Protein AF-X0XDV9-F1 (afdb_monomer_lite)

Secondary structure (DSSP, 8-state):
-TTTEEEEE-TTS-EEEEEEEE--GGGHHHHHHHHHHHHHHHHHTT--B---EEEEEE-TTS-EEEEEEEEBPGGGHHHHHHH----SHHHHHHHHHHH-HHHHSSTTSGGGS----

Sequence (117 aa):
FDCEGSVWKDRNGYPRIRIKIHKAECILGNGKNFLLSLKCMLNLFGIETTEIWTITGYEKNGTKTKGLCLGVKTKSFNNFLKHINFRIKEKRKRMKDIMGSTMWDKPGFEGLHKVVR

Organism: NCBI:txid412755

Radius of gyration: 15.77 Å; chains: 1; bounding box: 47×33×39 Å

Foldseek 3Di:
DQPQWDWDQPPVLAIWIKGKDWDDPVCVVVVQVVVVVVQVVCVVLVWHKDDKDKDWDADPVRDITIMIMIITDPVRVLSCLLPDDDPDVVRVVSVCVSVDPVSCPPPRNPPPPPDDD

pLDDT: mean 81.11, std 16.23, range [35.84, 97.31]

InterPro domains:
  IPR027434 Homing endonuclease [G3DSA:3.10.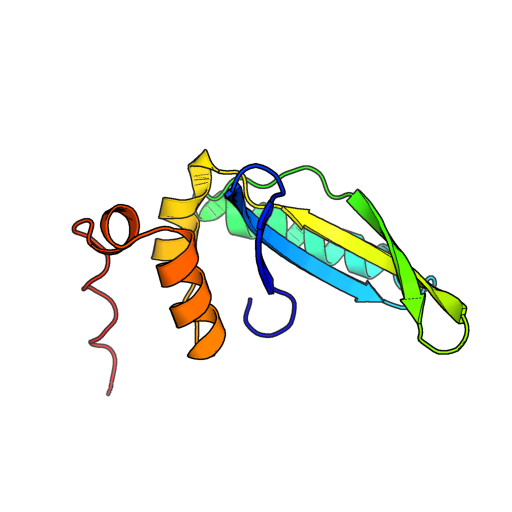28.10] (1-103)

Structure (mmCIF, N/CA/C/O backbone):
data_AF-X0XDV9-F1
#
_entry.id   AF-X0XDV9-F1
#
loop_
_atom_site.group_PDB
_atom_site.id
_atom_site.type_symbol
_atom_site.label_atom_id
_atom_site.label_alt_id
_atom_site.label_comp_id
_atom_site.label_asym_id
_atom_site.label_entity_id
_atom_site.label_seq_id
_atom_site.pdbx_PDB_ins_code
_atom_site.Cartn_x
_atom_site.Cartn_y
_atom_site.Cartn_z
_atom_site.occupancy
_atom_site.B_iso_or_equiv
_atom_site.auth_seq_id
_atom_site.auth_comp_id
_atom_site.auth_asym_id
_atom_site.auth_atom_id
_atom_site.pdbx_PDB_model_num
ATOM 1 N N . PHE A 1 1 ? -3.801 -7.307 -2.725 1.00 81.12 1 PHE A N 1
ATOM 2 C CA . PHE A 1 1 ? -2.889 -6.965 -1.607 1.00 81.12 1 PHE A CA 1
ATOM 3 C C . PHE A 1 1 ? -1.904 -8.093 -1.284 1.00 81.12 1 PHE A C 1
ATOM 5 O O . PHE A 1 1 ? -0.767 -7.830 -0.902 1.00 81.12 1 PHE A O 1
ATOM 12 N N . ASP A 1 2 ? -2.300 -9.353 -1.449 1.00 84.06 2 ASP A N 1
ATOM 13 C CA . ASP A 1 2 ? -1.479 -10.510 -1.078 1.00 84.06 2 ASP A CA 1
ATOM 14 C C . ASP A 1 2 ? -0.115 -10.607 -1.781 1.00 84.06 2 ASP A C 1
ATOM 16 O O . ASP A 1 2 ? 0.846 -11.017 -1.140 1.00 84.06 2 ASP A O 1
ATOM 20 N N . CYS A 1 3 ? 0.036 -10.120 -3.014 1.00 83.94 3 CYS A N 1
ATOM 21 C CA . CYS A 1 3 ? 1.340 -10.112 -3.689 1.00 83.94 3 CYS A CA 1
ATOM 22 C C . CYS A 1 3 ? 2.185 -8.886 -3.292 1.00 83.94 3 CYS A C 1
ATOM 24 O O . CYS A 1 3 ? 3.217 -9.011 -2.647 1.00 83.94 3 CYS A O 1
ATOM 26 N N . GLU A 1 4 ? 1.682 -7.683 -3.580 1.00 88.31 4 GLU A N 1
ATOM 27 C CA . GLU A 1 4 ? 2.469 -6.432 -3.546 1.00 88.31 4 GLU A CA 1
ATOM 28 C C . GLU A 1 4 ? 2.278 -5.590 -2.268 1.00 88.31 4 GLU A C 1
ATOM 30 O O . GLU A 1 4 ? 2.868 -4.523 -2.083 1.00 88.31 4 GLU A O 1
ATOM 35 N N . GLY A 1 5 ? 1.385 -6.031 -1.382 1.00 90.06 5 GLY A N 1
ATOM 36 C CA . GLY A 1 5 ? 1.041 -5.333 -0.150 1.00 90.06 5 GLY A CA 1
ATOM 37 C C . GLY A 1 5 ? 2.037 -5.589 0.974 1.00 90.06 5 GLY A C 1
ATOM 38 O O . GLY A 1 5 ? 2.534 -6.703 1.147 1.00 90.06 5 GLY A O 1
ATOM 39 N N . SER A 1 6 ? 2.287 -4.574 1.790 1.00 89.88 6 SER A N 1
ATOM 40 C CA . SER A 1 6 ? 3.140 -4.669 2.969 1.00 89.88 6 SER A CA 1
ATOM 41 C C . SER A 1 6 ? 2.508 -3.939 4.148 1.00 89.88 6 SER A C 1
ATOM 43 O O . SER A 1 6 ? 1.896 -2.883 3.978 1.00 89.88 6 SER A O 1
ATOM 45 N N . VAL A 1 7 ? 2.678 -4.524 5.333 1.00 89.88 7 VAL A N 1
ATOM 46 C CA . VAL A 1 7 ? 2.247 -3.981 6.623 1.00 89.88 7 VAL A CA 1
ATOM 47 C C . VAL A 1 7 ? 3.424 -4.082 7.586 1.00 89.88 7 VAL A C 1
ATOM 49 O O . VAL A 1 7 ? 4.029 -5.153 7.692 1.00 89.88 7 VAL A O 1
ATOM 52 N N . TRP A 1 8 ? 3.767 -2.982 8.249 1.00 89.81 8 TRP A N 1
ATOM 53 C CA . TRP A 1 8 ? 4.859 -2.915 9.227 1.00 89.81 8 TRP A CA 1
ATOM 54 C C . TRP A 1 8 ? 4.599 -1.795 10.245 1.00 89.81 8 TRP A C 1
ATOM 56 O O . TRP A 1 8 ? 3.718 -0.963 10.032 1.00 89.81 8 TRP A O 1
ATOM 66 N N . LYS A 1 9 ? 5.356 -1.770 11.347 1.00 89.75 9 LYS A N 1
ATOM 67 C CA . LYS A 1 9 ? 5.469 -0.592 12.219 1.00 89.75 9 LYS A CA 1
ATOM 68 C C . LYS A 1 9 ? 6.676 0.225 11.779 1.00 89.75 9 LYS A C 1
ATOM 70 O O . LYS A 1 9 ? 7.720 -0.352 11.476 1.00 89.75 9 LYS A O 1
ATOM 75 N N . ASP A 1 10 ? 6.541 1.542 11.701 1.00 89.44 10 ASP A N 1
ATOM 76 C CA . ASP A 1 10 ? 7.701 2.406 11.488 1.00 89.44 10 ASP A CA 1
ATOM 77 C C . ASP A 1 10 ? 8.601 2.474 12.736 1.00 89.44 10 ASP A C 1
ATOM 79 O O . ASP A 1 10 ? 8.346 1.816 13.745 1.00 89.44 10 ASP A O 1
ATOM 83 N N . ARG A 1 11 ? 9.681 3.262 12.660 1.00 89.69 11 ARG A N 1
ATOM 84 C CA . ARG A 1 11 ? 10.655 3.414 13.756 1.00 89.69 11 ARG A CA 1
ATOM 85 C C . ARG A 1 11 ? 10.035 3.947 15.051 1.00 89.69 11 ARG A C 1
ATOM 87 O O . ARG A 1 11 ? 10.587 3.706 16.114 1.00 89.69 11 ARG A O 1
ATOM 94 N N . ASN A 1 12 ? 8.892 4.622 14.957 1.00 88.75 12 ASN A N 1
ATOM 95 C CA . ASN A 1 12 ? 8.168 5.184 16.091 1.00 88.75 12 ASN A CA 1
ATOM 96 C C . ASN A 1 12 ? 7.037 4.250 16.560 1.00 88.75 12 ASN A C 1
ATOM 98 O O . ASN A 1 12 ? 6.203 4.643 17.369 1.00 88.75 12 ASN A O 1
ATOM 102 N N . GLY A 1 13 ? 6.967 3.025 16.029 1.00 85.12 13 GLY A N 1
ATOM 103 C CA . GLY A 1 13 ? 5.939 2.050 16.377 1.00 85.12 13 GLY A CA 1
ATOM 104 C C . GLY A 1 13 ? 4.601 2.257 15.664 1.00 85.12 13 GLY A C 1
ATOM 105 O O . GLY A 1 13 ? 3.679 1.474 15.901 1.00 85.12 13 GLY A O 1
ATOM 106 N N . TYR A 1 14 ? 4.469 3.246 14.771 1.00 87.38 14 TYR A N 1
ATOM 107 C CA . TYR A 1 14 ? 3.191 3.513 14.114 1.00 87.38 14 TYR A CA 1
ATOM 108 C C . TYR A 1 14 ? 2.926 2.534 12.971 1.00 87.38 14 TYR A C 1
ATOM 110 O O . TYR A 1 14 ? 3.818 2.280 12.153 1.00 87.38 14 TYR A O 1
ATOM 118 N N . PRO A 1 15 ? 1.693 2.016 12.853 1.00 89.69 15 PRO A N 1
ATOM 119 C CA . PRO A 1 15 ? 1.326 1.114 11.778 1.00 89.69 15 PRO A CA 1
ATOM 120 C C . PRO A 1 15 ? 1.405 1.798 10.410 1.00 89.69 15 PRO A C 1
ATOM 122 O O . PRO A 1 15 ? 0.972 2.938 10.224 1.00 89.69 15 PRO A O 1
ATOM 125 N N . ARG A 1 16 ? 1.923 1.073 9.419 1.00 91.88 16 ARG A N 1
ATOM 126 C CA . ARG A 1 16 ? 2.025 1.502 8.024 1.00 91.88 16 ARG A CA 1
ATOM 127 C C . ARG A 1 16 ? 1.512 0.408 7.100 1.00 91.88 16 ARG A C 1
ATOM 129 O O . ARG A 1 16 ? 1.823 -0.767 7.284 1.00 91.88 16 ARG A O 1
ATOM 136 N N . ILE A 1 17 ? 0.762 0.821 6.081 1.00 92.69 17 ILE A N 1
ATOM 137 C CA . ILE A 1 17 ? 0.262 -0.036 5.005 1.00 92.69 17 ILE A CA 1
ATOM 138 C C . ILE A 1 17 ? 0.690 0.590 3.680 1.00 92.69 17 ILE A C 1
ATOM 140 O O . ILE A 1 17 ? 0.432 1.772 3.438 1.00 92.69 17 ILE A O 1
ATOM 144 N N . ARG A 1 18 ? 1.329 -0.192 2.807 1.00 93.69 18 ARG A N 1
ATOM 145 C CA . ARG A 1 18 ? 1.630 0.236 1.434 1.00 93.69 18 ARG A CA 1
ATOM 146 C C . ARG A 1 18 ? 1.423 -0.878 0.432 1.00 93.69 18 ARG A C 1
ATOM 148 O O . ARG A 1 18 ? 1.506 -2.058 0.769 1.00 93.69 18 ARG A O 1
ATOM 155 N N . ILE A 1 19 ? 1.254 -0.469 -0.812 1.00 92.44 19 ILE A N 1
ATOM 156 C CA . ILE A 1 19 ? 1.358 -1.307 -1.996 1.00 92.44 19 ILE A CA 1
ATOM 157 C C . ILE A 1 19 ? 2.612 -0.853 -2.727 1.00 92.44 19 ILE A C 1
ATOM 159 O O . ILE A 1 19 ? 2.808 0.343 -2.954 1.00 92.44 19 ILE A O 1
ATOM 163 N N . LYS A 1 20 ? 3.496 -1.797 -3.024 1.00 90.19 20 LYS A N 1
ATOM 164 C CA . LYS A 1 20 ? 4.795 -1.525 -3.623 1.00 90.19 20 LYS A CA 1
ATOM 165 C C . LYS A 1 20 ? 4.947 -2.401 -4.848 1.00 90.19 20 LYS A C 1
ATOM 167 O O . LYS A 1 20 ? 4.845 -3.607 -4.722 1.00 90.19 20 LYS A O 1
ATOM 172 N N . ILE A 1 21 ? 5.235 -1.797 -5.993 1.00 87.06 21 ILE A N 1
ATOM 173 C CA . ILE A 1 21 ? 5.424 -2.520 -7.246 1.00 87.06 21 ILE A CA 1
ATOM 174 C C . ILE A 1 21 ? 6.873 -2.344 -7.682 1.00 87.06 21 ILE A C 1
ATOM 176 O O . ILE A 1 21 ? 7.329 -1.224 -7.930 1.00 87.06 21 ILE A O 1
ATOM 180 N N . HIS A 1 22 ? 7.594 -3.459 -7.764 1.00 75.56 22 HIS A N 1
ATOM 181 C CA . HIS A 1 22 ? 8.904 -3.518 -8.400 1.00 75.56 22 HIS A CA 1
ATOM 182 C C . HIS A 1 22 ? 8.735 -3.864 -9.868 1.00 75.56 22 HIS A C 1
ATOM 184 O O . HIS A 1 22 ? 8.131 -4.884 -10.203 1.00 75.56 22 HIS A O 1
ATOM 190 N N . LYS A 1 23 ? 9.255 -3.011 -10.745 1.00 69.44 23 LYS A N 1
ATOM 191 C CA . LYS A 1 23 ? 9.230 -3.235 -12.185 1.00 69.44 23 LYS A CA 1
ATOM 192 C C . LYS A 1 23 ? 10.519 -2.713 -12.805 1.00 69.44 23 LYS A C 1
ATOM 194 O O . LYS A 1 23 ? 11.141 -1.805 -12.258 1.00 69.44 23 LYS A O 1
ATOM 199 N N . ALA A 1 24 ? 10.901 -3.296 -13.938 1.00 67.56 24 ALA A N 1
ATOM 200 C CA . ALA A 1 24 ? 11.997 -2.782 -14.747 1.00 67.56 24 ALA A CA 1
ATOM 201 C C . ALA A 1 24 ? 11.714 -1.329 -15.161 1.00 67.56 24 ALA A C 1
ATOM 203 O O . ALA A 1 24 ? 10.559 -0.920 -15.295 1.00 67.56 24 ALA A O 1
ATOM 204 N N . GLU A 1 25 ? 12.771 -0.547 -15.368 1.00 67.38 25 GLU A N 1
ATOM 205 C CA . GLU A 1 25 ? 12.657 0.888 -15.637 1.00 67.38 25 GLU A CA 1
ATOM 206 C C . GLU A 1 25 ? 11.772 1.195 -16.857 1.00 67.38 25 GLU A C 1
ATOM 208 O O . GLU A 1 25 ? 10.926 2.088 -16.801 1.00 67.38 25 GLU A O 1
ATOM 213 N N . CYS A 1 26 ? 11.869 0.363 -17.897 1.00 70.06 26 CYS A N 1
ATOM 214 C CA . CYS A 1 26 ? 11.100 0.470 -19.140 1.00 70.06 26 CYS A CA 1
ATOM 215 C C . CYS A 1 26 ? 9.574 0.370 -18.969 1.00 70.06 26 CYS A C 1
ATOM 217 O O . CYS A 1 26 ? 8.831 0.797 -19.846 1.00 70.06 26 CYS A O 1
ATOM 219 N N . ILE A 1 27 ? 9.087 -0.166 -17.849 1.00 77.19 27 ILE A N 1
ATOM 220 C CA . ILE A 1 27 ? 7.653 -0.365 -17.584 1.00 77.19 27 ILE A CA 1
ATOM 221 C C . ILE A 1 27 ? 7.172 0.413 -16.349 1.00 77.19 27 ILE A C 1
ATOM 223 O O . ILE A 1 27 ? 6.051 0.204 -15.874 1.00 77.19 27 ILE A O 1
ATOM 227 N N . LEU A 1 28 ? 7.978 1.354 -15.836 1.00 82.50 28 LEU A N 1
ATOM 228 C CA . LEU A 1 28 ? 7.579 2.230 -14.728 1.00 82.50 28 LEU A CA 1
ATOM 229 C C . LEU A 1 28 ? 6.372 3.106 -15.080 1.00 82.50 28 LEU A C 1
ATOM 231 O O . LEU A 1 28 ? 5.524 3.324 -14.216 1.00 82.50 28 LEU A O 1
ATOM 235 N N . GLY A 1 29 ? 6.251 3.561 -16.332 1.00 84.62 29 GLY A N 1
ATOM 236 C CA . GLY A 1 29 ? 5.080 4.316 -16.797 1.00 84.62 29 GLY A CA 1
ATOM 237 C C . GLY A 1 29 ? 3.781 3.524 -16.616 1.00 84.62 29 GLY A C 1
ATOM 238 O O . GLY A 1 29 ? 2.839 3.998 -15.980 1.00 84.62 29 GLY A O 1
ATOM 239 N N . ASN A 1 30 ? 3.779 2.262 -17.055 1.00 87.56 30 ASN A N 1
ATOM 240 C CA . ASN A 1 30 ? 2.644 1.353 -16.874 1.00 87.56 30 ASN A CA 1
ATOM 241 C C . ASN A 1 30 ? 2.374 1.079 -15.390 1.00 87.56 30 ASN A C 1
ATOM 243 O O . ASN A 1 30 ? 1.221 1.070 -14.959 1.00 87.56 30 ASN A O 1
ATOM 247 N N . GLY A 1 31 ? 3.430 0.919 -14.587 1.00 88.88 31 GLY A N 1
ATOM 248 C CA . GLY A 1 31 ? 3.311 0.778 -13.135 1.00 88.88 31 GLY A CA 1
ATOM 249 C C . GLY A 1 31 ? 2.653 1.991 -12.468 1.00 88.88 31 GLY A C 1
ATOM 250 O O . GLY A 1 31 ? 1.812 1.822 -11.583 1.00 88.88 31 GLY A O 1
ATOM 251 N N . LYS A 1 32 ? 2.985 3.211 -12.909 1.00 91.38 32 LYS A N 1
ATOM 252 C CA . LYS A 1 32 ? 2.383 4.450 -12.397 1.00 91.38 32 LYS A CA 1
ATOM 253 C C . LYS A 1 32 ? 0.907 4.534 -12.766 1.00 91.38 32 LYS A C 1
ATOM 255 O O . LYS A 1 32 ? 0.094 4.804 -11.886 1.00 91.38 32 LYS A O 1
ATOM 260 N N . ASN A 1 33 ? 0.559 4.243 -14.018 1.00 92.44 33 ASN A N 1
ATOM 261 C CA . ASN A 1 33 ? -0.834 4.231 -14.471 1.00 92.44 33 ASN A CA 1
ATOM 262 C C . ASN A 1 33 ? -1.665 3.201 -13.698 1.00 92.44 33 ASN A C 1
ATOM 264 O O . ASN A 1 33 ? -2.741 3.529 -13.208 1.00 92.44 33 ASN A O 1
ATOM 268 N N . PHE A 1 34 ? -1.126 1.999 -13.480 1.00 91.75 34 PHE A N 1
ATOM 269 C CA . PHE A 1 34 ? -1.775 0.989 -12.646 1.00 91.75 34 PHE A CA 1
ATOM 270 C C . PHE A 1 34 ? -2.022 1.487 -11.212 1.00 91.75 34 PHE A C 1
ATOM 272 O O . PHE A 1 34 ? -3.124 1.332 -10.684 1.00 91.75 34 PHE A O 1
ATOM 279 N N . LEU A 1 35 ? -1.025 2.114 -10.575 1.00 93.69 35 LEU A N 1
ATOM 280 C CA . LEU A 1 35 ? -1.191 2.663 -9.226 1.00 93.69 35 LEU A CA 1
ATOM 281 C C . LEU A 1 35 ? -2.178 3.834 -9.176 1.00 93.69 35 LEU A C 1
ATOM 283 O O . LEU A 1 35 ? -2.869 3.980 -8.170 1.00 93.69 35 LEU A O 1
ATOM 287 N N . LEU A 1 36 ? -2.272 4.642 -10.234 1.00 95.50 36 LEU A N 1
ATOM 288 C CA . LEU A 1 36 ? -3.281 5.697 -10.346 1.00 95.50 36 LEU A CA 1
ATOM 289 C C . LEU A 1 36 ? -4.689 5.101 -10.424 1.00 95.50 36 LEU A C 1
ATOM 291 O O . LEU A 1 36 ? -5.550 5.487 -9.635 1.00 95.50 36 LEU A O 1
ATOM 295 N N . SER A 1 37 ? -4.911 4.104 -11.284 1.00 95.38 37 SER A N 1
ATOM 296 C CA . SER A 1 37 ? -6.196 3.396 -11.355 1.00 95.38 37 SER A CA 1
ATOM 297 C C . SER A 1 37 ? -6.556 2.737 -10.021 1.00 95.38 37 SER A C 1
ATOM 299 O O . SER A 1 37 ? -7.700 2.818 -9.572 1.00 95.38 37 SER A O 1
ATOM 301 N N . LEU A 1 38 ? -5.573 2.141 -9.341 1.00 93.81 38 LEU A N 1
ATOM 302 C CA . LEU A 1 38 ? -5.765 1.557 -8.017 1.00 93.81 38 LEU A CA 1
ATOM 303 C C . LEU A 1 38 ? -6.110 2.616 -6.959 1.00 93.81 38 LEU A C 1
ATOM 305 O O . LEU A 1 38 ? -6.994 2.379 -6.140 1.00 93.81 38 LEU A O 1
ATOM 309 N N . LYS A 1 39 ? -5.459 3.786 -6.983 1.00 96.19 39 LYS A N 1
ATOM 310 C CA . LYS A 1 39 ? -5.782 4.929 -6.112 1.00 96.19 39 LYS A CA 1
ATOM 311 C C . LYS A 1 39 ? -7.228 5.383 -6.319 1.00 96.19 39 LYS A C 1
ATOM 313 O O . LYS A 1 39 ? -7.950 5.536 -5.337 1.00 96.19 39 LYS A O 1
ATOM 318 N N . CYS A 1 40 ? -7.675 5.525 -7.568 1.00 96.31 40 CYS A N 1
ATOM 319 C CA . CYS A 1 40 ? -9.067 5.859 -7.881 1.00 96.31 40 CYS A CA 1
ATOM 320 C C . CYS A 1 40 ? -10.041 4.800 -7.347 1.00 96.31 40 CYS A C 1
ATOM 322 O O . CYS A 1 40 ? -11.015 5.149 -6.686 1.00 96.31 40 CYS A O 1
ATOM 324 N N . MET A 1 41 ? -9.749 3.515 -7.566 1.00 95.31 41 MET A N 1
ATOM 325 C CA . MET A 1 41 ? -10.578 2.414 -7.072 1.00 95.31 41 MET A CA 1
ATOM 326 C C . MET A 1 41 ? -10.679 2.412 -5.543 1.00 95.31 41 MET A C 1
ATOM 328 O O . MET A 1 41 ? -11.776 2.317 -5.008 1.00 95.31 41 MET A O 1
ATOM 332 N N . LEU A 1 42 ? -9.559 2.559 -4.829 1.00 94.81 42 LEU A N 1
ATOM 333 C CA . LEU A 1 42 ? -9.540 2.619 -3.364 1.00 94.81 42 LEU A CA 1
ATOM 334 C C . LEU A 1 42 ? -10.352 3.806 -2.828 1.00 94.81 42 LEU A C 1
ATOM 336 O O . LEU A 1 42 ? -11.069 3.661 -1.837 1.00 94.81 42 LEU A O 1
ATOM 340 N N . ASN A 1 43 ? -10.310 4.948 -3.515 1.00 95.62 43 ASN A N 1
ATOM 341 C CA . ASN A 1 43 ? -11.086 6.121 -3.130 1.00 95.62 43 ASN A CA 1
ATOM 342 C C . ASN A 1 43 ? -12.605 5.868 -3.175 1.00 95.62 43 ASN A C 1
ATOM 344 O O . ASN A 1 43 ? -13.321 6.371 -2.313 1.00 95.62 43 ASN A O 1
ATOM 348 N N . LEU A 1 44 ? -13.095 5.034 -4.104 1.00 95.00 44 LEU A N 1
ATOM 349 C CA . LEU A 1 44 ? -14.513 4.633 -4.157 1.00 95.00 44 LEU A CA 1
ATOM 350 C C . LEU A 1 44 ? -14.958 3.852 -2.909 1.00 95.00 44 LEU A C 1
ATOM 352 O O . LEU A 1 44 ? -16.127 3.893 -2.543 1.00 95.00 44 LEU A O 1
ATOM 356 N N . PHE A 1 45 ? -14.027 3.187 -2.220 1.00 93.31 45 PHE A N 1
ATOM 357 C CA . PHE A 1 45 ? -14.268 2.507 -0.941 1.00 93.31 45 PHE A CA 1
ATOM 358 C C . PHE A 1 45 ? -13.987 3.408 0.276 1.00 93.31 45 PHE A C 1
ATOM 360 O O . PHE A 1 45 ? -13.861 2.919 1.400 1.00 93.31 45 PHE A O 1
ATOM 367 N N . GLY A 1 46 ? -13.826 4.720 0.072 1.00 94.88 46 GLY A N 1
ATOM 368 C CA . GLY A 1 46 ? -13.466 5.661 1.134 1.00 94.88 46 GLY A CA 1
ATOM 369 C C . GLY A 1 46 ? -12.071 5.406 1.717 1.00 94.88 46 GLY A C 1
ATOM 370 O O . GLY A 1 46 ? -11.825 5.683 2.897 1.00 94.88 46 GLY A O 1
ATOM 371 N N . ILE A 1 47 ? -11.165 4.822 0.927 1.00 95.94 47 ILE A N 1
ATOM 372 C CA . ILE A 1 47 ? -9.786 4.544 1.327 1.00 95.94 47 ILE A CA 1
ATOM 373 C C . ILE A 1 47 ? -8.875 5.584 0.682 1.00 95.94 47 ILE A C 1
ATOM 375 O O . ILE A 1 47 ? -8.546 5.505 -0.500 1.00 95.94 47 ILE A O 1
ATOM 379 N N . GLU A 1 48 ? -8.410 6.539 1.480 1.00 96.31 48 GLU A N 1
ATOM 380 C CA . GLU A 1 48 ? -7.455 7.534 1.024 1.00 96.31 48 GLU A CA 1
ATOM 381 C C . GLU A 1 48 ? -6.030 6.991 1.041 1.00 96.31 48 GLU A C 1
ATOM 383 O O . GLU A 1 48 ? -5.565 6.357 1.997 1.00 96.31 48 GLU A O 1
ATOM 388 N N . THR A 1 49 ? -5.294 7.341 -0.005 1.00 97.31 49 THR A N 1
ATOM 389 C CA . THR A 1 49 ? -3.888 6.999 -0.166 1.00 97.31 49 THR A CA 1
ATOM 390 C C . THR A 1 49 ? -3.037 8.256 -0.276 1.00 97.31 49 THR A C 1
ATOM 392 O O . THR A 1 49 ? -3.524 9.369 -0.472 1.00 97.31 49 THR A O 1
ATOM 395 N N . THR A 1 50 ? -1.736 8.083 -0.143 1.00 96.62 50 THR A N 1
ATOM 396 C CA . THR A 1 50 ? -0.733 9.115 -0.403 1.00 96.62 50 THR A CA 1
ATOM 397 C C . THR A 1 50 ? -0.623 9.444 -1.896 1.00 96.62 50 THR A C 1
ATOM 399 O O . THR A 1 50 ? -1.260 8.820 -2.756 1.00 96.62 50 THR A O 1
ATOM 402 N N . GLU A 1 51 ? 0.251 10.392 -2.221 1.00 95.62 51 GLU A N 1
ATOM 403 C CA . GLU A 1 51 ? 0.826 10.476 -3.561 1.00 95.62 51 GLU A CA 1
ATOM 404 C C . GLU A 1 51 ? 1.668 9.239 -3.883 1.00 95.62 51 GLU A C 1
ATOM 406 O O . GLU A 1 51 ? 2.135 8.539 -2.979 1.00 95.62 51 GLU A O 1
ATOM 411 N N . ILE A 1 52 ? 1.802 8.941 -5.177 1.00 94.50 52 ILE A N 1
ATOM 412 C CA . ILE A 1 52 ? 2.663 7.857 -5.656 1.00 94.50 52 ILE A CA 1
ATOM 413 C C . ILE A 1 52 ? 4.098 8.365 -5.628 1.00 94.50 52 ILE A C 1
ATOM 415 O O . ILE A 1 52 ? 4.395 9.399 -6.224 1.00 94.50 52 ILE A O 1
ATOM 419 N N . TRP A 1 53 ? 4.993 7.626 -4.978 1.00 93.38 53 TRP A N 1
ATOM 420 C CA . TRP A 1 53 ? 6.409 7.983 -4.918 1.00 93.38 53 TRP A CA 1
ATOM 421 C C . TRP A 1 53 ? 7.298 6.850 -5.425 1.00 93.38 53 TRP A C 1
ATOM 423 O O . TRP A 1 53 ? 6.961 5.665 -5.328 1.00 93.38 53 TRP A O 1
ATOM 433 N N . THR A 1 54 ? 8.458 7.228 -5.953 1.00 89.94 54 THR A N 1
ATOM 434 C CA . THR A 1 54 ? 9.481 6.286 -6.403 1.00 89.94 54 THR A CA 1
ATOM 435 C C . THR A 1 54 ? 10.372 5.898 -5.234 1.00 89.94 54 THR A C 1
ATOM 437 O O . THR A 1 54 ? 10.738 6.723 -4.400 1.00 89.94 54 THR A O 1
ATOM 440 N N . ILE A 1 55 ? 10.740 4.628 -5.182 1.00 88.62 55 ILE A N 1
ATOM 441 C CA . ILE A 1 55 ? 11.762 4.105 -4.286 1.00 88.62 55 ILE A CA 1
ATOM 442 C C . ILE A 1 55 ? 12.877 3.483 -5.113 1.00 88.62 55 ILE A C 1
ATOM 444 O O . ILE A 1 55 ? 12.629 2.893 -6.166 1.00 88.62 55 ILE A O 1
ATOM 448 N N . THR A 1 56 ? 14.093 3.570 -4.596 1.00 86.75 56 THR A N 1
ATOM 449 C CA . THR A 1 56 ? 15.249 2.880 -5.161 1.00 86.75 56 THR A CA 1
ATOM 450 C C . THR A 1 56 ? 15.6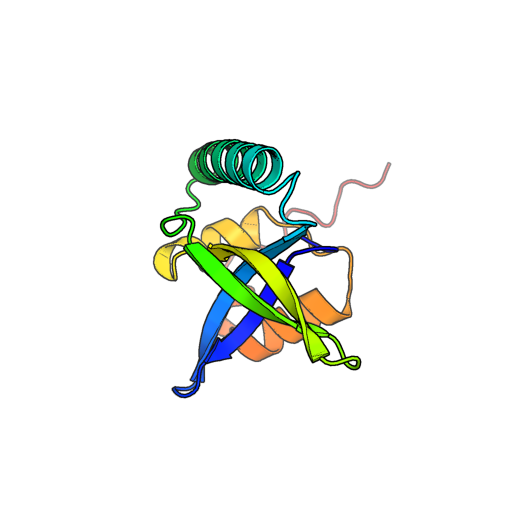70 1.786 -4.194 1.00 86.75 56 THR A C 1
ATOM 452 O O . THR A 1 56 ? 15.746 2.008 -2.985 1.00 86.75 56 THR A O 1
ATOM 455 N N . GLY A 1 57 ? 15.886 0.590 -4.721 1.00 81.38 57 GLY A N 1
ATOM 456 C CA . GLY A 1 57 ? 16.446 -0.547 -4.010 1.00 81.38 57 GLY A CA 1
ATOM 457 C C . GLY A 1 57 ? 17.684 -1.070 -4.722 1.00 81.38 57 GLY A C 1
ATOM 458 O O . GLY A 1 57 ? 18.065 -0.583 -5.786 1.00 81.38 57 GLY A O 1
ATOM 459 N N . TYR A 1 58 ? 18.282 -2.092 -4.126 1.00 82.12 58 TYR A N 1
ATOM 460 C CA . TYR A 1 58 ? 19.411 -2.815 -4.688 1.00 82.12 58 TYR A CA 1
ATOM 461 C C . TYR A 1 58 ? 19.116 -4.307 -4.604 1.00 82.12 58 TYR A C 1
ATOM 463 O O . TYR A 1 58 ? 18.623 -4.794 -3.583 1.00 82.12 58 TYR A O 1
ATOM 471 N N . GLU A 1 59 ? 19.377 -5.019 -5.690 1.00 80.06 59 GLU A N 1
ATOM 472 C CA . GLU A 1 59 ? 19.436 -6.475 -5.684 1.00 80.06 59 GLU A CA 1
ATOM 473 C C . GLU A 1 59 ? 20.724 -6.960 -5.007 1.00 80.06 59 GLU A C 1
ATOM 475 O O . GLU A 1 59 ? 21.668 -6.197 -4.796 1.00 80.06 59 GLU A O 1
ATOM 480 N N . LYS A 1 60 ? 20.783 -8.254 -4.669 1.00 81.62 60 LYS A N 1
ATOM 481 C CA . LYS A 1 60 ? 21.962 -8.859 -4.020 1.00 81.62 60 LYS A CA 1
ATOM 482 C C . LYS A 1 60 ? 23.236 -8.764 -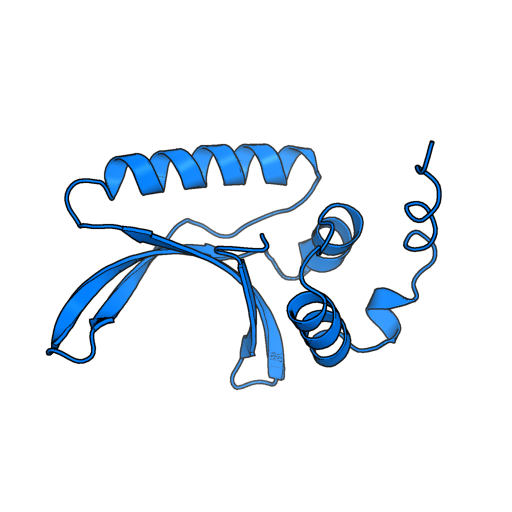4.873 1.00 81.62 60 LYS A C 1
ATOM 484 O O . LYS A 1 60 ? 24.325 -8.763 -4.319 1.00 81.62 60 LYS A O 1
ATOM 489 N N . ASN A 1 61 ? 23.091 -8.672 -6.194 1.00 85.50 61 ASN A N 1
ATOM 490 C CA . ASN A 1 61 ? 24.178 -8.472 -7.161 1.00 85.50 61 ASN A CA 1
ATOM 491 C C . ASN A 1 61 ? 24.601 -6.993 -7.309 1.00 85.50 61 ASN A C 1
ATOM 493 O O . ASN A 1 61 ? 25.446 -6.689 -8.143 1.00 85.50 61 ASN A O 1
ATOM 497 N N . GLY A 1 62 ? 24.005 -6.065 -6.550 1.00 82.94 62 GLY A N 1
ATOM 498 C CA . GLY A 1 62 ? 24.280 -4.629 -6.645 1.00 82.94 62 GLY A CA 1
ATOM 499 C C . GLY A 1 62 ? 23.478 -3.887 -7.720 1.00 82.94 62 GLY A C 1
ATOM 500 O O . GLY A 1 62 ? 23.557 -2.657 -7.785 1.00 82.94 62 GLY A O 1
ATOM 501 N N . THR A 1 63 ? 22.659 -4.577 -8.521 1.00 82.88 63 THR A N 1
ATOM 502 C CA . THR A 1 63 ? 21.809 -3.935 -9.532 1.00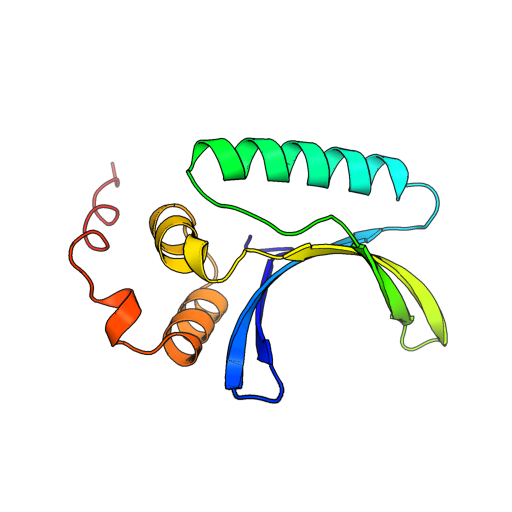 82.88 63 THR A CA 1
ATOM 503 C C . THR A 1 63 ? 20.790 -3.013 -8.867 1.00 82.88 63 THR A C 1
ATOM 505 O O . THR A 1 63 ? 20.025 -3.421 -7.987 1.00 82.88 63 THR A O 1
ATOM 508 N N . LYS A 1 64 ? 20.760 -1.747 -9.298 1.00 82.94 64 LYS A N 1
ATOM 509 C CA . LYS A 1 64 ? 19.767 -0.766 -8.843 1.00 82.94 64 LYS A CA 1
ATOM 510 C C . LYS A 1 64 ? 18.390 -1.134 -9.378 1.00 82.94 64 LYS A C 1
ATOM 512 O O . LYS A 1 64 ? 18.197 -1.258 -10.583 1.00 82.94 64 LYS A O 1
ATOM 517 N N . THR A 1 65 ? 17.410 -1.215 -8.488 1.00 80.50 65 THR A N 1
ATOM 518 C CA . THR A 1 65 ? 16.004 -1.400 -8.852 1.00 80.50 65 THR A CA 1
ATOM 519 C C . THR A 1 65 ? 15.215 -0.145 -8.532 1.00 80.50 65 THR A C 1
ATOM 521 O O . THR A 1 65 ? 15.373 0.457 -7.470 1.00 80.50 65 THR A O 1
ATOM 524 N N . LYS A 1 66 ? 14.331 0.254 -9.444 1.00 87.19 66 LYS A N 1
ATOM 525 C CA . LYS A 1 66 ? 13.330 1.291 -9.186 1.00 87.19 66 LYS A CA 1
ATOM 526 C C . LYS A 1 66 ? 11.996 0.617 -8.889 1.00 87.19 66 LYS A C 1
ATOM 528 O O . LYS A 1 66 ? 11.668 -0.443 -9.421 1.00 87.19 66 LYS A O 1
ATOM 533 N N . GLY A 1 67 ? 11.231 1.206 -7.989 1.00 88.44 67 GLY A N 1
ATOM 534 C CA . GLY A 1 67 ? 9.889 0.749 -7.666 1.00 88.44 67 GLY A CA 1
ATOM 535 C C . GLY A 1 67 ? 8.976 1.928 -7.409 1.00 88.44 67 GLY A C 1
ATOM 536 O O . GLY A 1 67 ? 9.435 3.019 -7.080 1.00 88.44 67 GLY A O 1
ATOM 537 N N . LEU A 1 68 ? 7.679 1.697 -7.535 1.00 92.75 68 LEU A N 1
ATOM 538 C CA . LEU A 1 68 ? 6.660 2.686 -7.215 1.00 92.75 68 LEU A CA 1
ATOM 539 C C . LEU A 1 68 ? 5.894 2.234 -5.982 1.00 92.75 68 LEU A C 1
ATOM 541 O O . LEU A 1 68 ? 5.652 1.041 -5.782 1.00 92.75 68 LEU A O 1
ATOM 545 N N . CYS A 1 69 ? 5.535 3.188 -5.137 1.00 93.38 69 CYS A N 1
ATOM 546 C CA . CYS A 1 69 ? 4.821 2.934 -3.899 1.00 93.38 69 CYS A CA 1
ATOM 547 C C . CYS A 1 69 ? 3.573 3.800 -3.789 1.00 93.38 69 CYS A C 1
ATOM 549 O O . CYS A 1 69 ? 3.564 4.960 -4.196 1.00 93.38 69 CYS A O 1
ATOM 551 N N . LEU A 1 70 ? 2.552 3.219 -3.166 1.00 95.88 70 LEU A N 1
ATOM 552 C CA . LEU A 1 70 ? 1.310 3.868 -2.776 1.00 95.88 70 LEU A CA 1
ATOM 553 C C . LEU A 1 70 ? 1.016 3.499 -1.318 1.00 95.88 70 LEU A C 1
ATOM 555 O O . LEU A 1 70 ? 0.827 2.323 -0.997 1.00 95.88 70 LEU A O 1
ATOM 559 N N . GLY A 1 71 ? 1.023 4.479 -0.419 1.00 96.00 71 GLY A N 1
ATOM 560 C CA . GLY A 1 71 ? 0.701 4.288 0.995 1.00 96.00 71 GLY A CA 1
ATOM 561 C C . GLY A 1 71 ? -0.783 4.501 1.266 1.00 96.00 71 GLY A C 1
ATOM 562 O O . GLY A 1 71 ? -1.396 5.382 0.672 1.00 96.00 71 GLY A O 1
ATOM 563 N N . VAL A 1 72 ? -1.362 3.741 2.192 1.00 95.69 72 VAL A N 1
ATOM 564 C CA . VAL A 1 72 ? -2.703 4.035 2.726 1.00 95.69 72 VAL A CA 1
ATOM 565 C C . VAL A 1 72 ? -2.549 5.056 3.853 1.00 95.69 72 VAL A C 1
ATOM 567 O O . VAL A 1 72 ? -1.645 4.925 4.683 1.00 95.69 72 VAL A O 1
ATOM 570 N N . LYS A 1 73 ? -3.400 6.085 3.900 1.00 94.94 73 LYS A N 1
ATOM 571 C CA . LYS A 1 73 ? -3.380 7.053 5.006 1.00 94.94 73 LYS A CA 1
ATOM 572 C C . LYS A 1 73 ? -3.923 6.402 6.277 1.00 94.94 73 LYS A C 1
ATOM 574 O O . LYS A 1 73 ? -4.900 5.661 6.223 1.00 94.94 73 LYS A O 1
ATOM 579 N N . THR A 1 74 ? -3.354 6.748 7.431 1.00 90.62 74 THR A N 1
ATOM 580 C CA . THR A 1 74 ? -3.737 6.171 8.732 1.00 90.62 74 THR A CA 1
ATOM 581 C C . THR A 1 74 ? -5.237 6.278 9.015 1.00 90.62 74 THR A C 1
ATOM 583 O O . THR A 1 74 ? -5.851 5.307 9.445 1.00 90.62 74 THR A O 1
ATOM 586 N N . LYS A 1 75 ? -5.863 7.419 8.689 1.00 91.12 75 LYS A N 1
ATOM 587 C CA . LYS A 1 75 ? -7.315 7.625 8.853 1.00 91.12 75 LYS A CA 1
ATOM 588 C C . LYS A 1 75 ? -8.186 6.642 8.060 1.00 91.12 75 LYS A C 1
ATOM 590 O O . LYS A 1 75 ? -9.330 6.409 8.427 1.00 91.12 75 LYS A O 1
ATOM 595 N N . SER A 1 76 ? -7.644 6.039 7.006 1.00 93.81 76 SER A N 1
ATOM 596 C CA . SER A 1 76 ? -8.349 5.092 6.142 1.00 93.81 76 SER A CA 1
ATOM 597 C C . SER A 1 76 ? -8.058 3.631 6.474 1.00 93.81 76 SER A C 1
ATOM 599 O O . SER A 1 76 ? -8.547 2.751 5.771 1.00 93.81 76 SER A O 1
ATOM 601 N N . PHE A 1 77 ? -7.297 3.337 7.535 1.00 90.06 77 PHE A N 1
ATOM 602 C CA . PHE A 1 77 ? -6.968 1.957 7.906 1.00 90.06 77 PHE A CA 1
ATOM 603 C C . PHE A 1 77 ? -8.207 1.125 8.231 1.00 90.06 77 PHE A C 1
ATOM 605 O O . PHE A 1 77 ? -8.310 0.006 7.743 1.00 90.06 77 PHE A O 1
ATOM 612 N N . ASN A 1 78 ? -9.183 1.672 8.958 1.00 86.81 78 ASN A N 1
ATOM 613 C CA . ASN A 1 78 ? -10.414 0.936 9.267 1.00 86.81 78 ASN A CA 1
ATOM 614 C C . ASN A 1 78 ? -11.181 0.552 7.991 1.00 86.81 78 ASN A C 1
ATOM 616 O O . ASN A 1 78 ? -11.536 -0.611 7.815 1.00 86.81 78 ASN A O 1
ATOM 620 N N . ASN A 1 79 ? -11.364 1.500 7.063 1.00 90.19 79 ASN A N 1
ATOM 621 C CA . ASN A 1 79 ? -12.020 1.233 5.777 1.00 90.19 79 ASN A CA 1
ATOM 622 C C . ASN A 1 79 ? -11.222 0.224 4.946 1.00 90.19 79 ASN A C 1
ATOM 624 O O . ASN A 1 79 ? -11.789 -0.700 4.368 1.00 90.19 79 ASN A O 1
ATOM 628 N N . PHE A 1 80 ? -9.895 0.351 4.939 1.00 90.38 80 PHE A N 1
ATOM 629 C CA . PHE A 1 80 ? -9.020 -0.591 4.257 1.00 90.38 80 PHE A CA 1
ATOM 630 C C . PHE A 1 80 ? -9.204 -2.014 4.788 1.00 90.38 80 PHE A C 1
ATOM 632 O O . PHE A 1 80 ? -9.403 -2.939 4.010 1.00 90.38 80 PHE A O 1
ATOM 639 N N . LEU A 1 81 ? -9.192 -2.193 6.107 1.00 85.00 81 LEU A N 1
ATOM 640 C CA . LEU A 1 81 ? -9.351 -3.498 6.745 1.00 85.00 81 LEU A CA 1
ATOM 641 C C . LEU A 1 81 ? -10.747 -4.096 6.548 1.00 85.00 81 LEU A C 1
ATOM 643 O O . LEU A 1 81 ? -10.863 -5.311 6.412 1.00 85.00 81 LEU A O 1
ATOM 647 N N . LYS A 1 82 ? -11.786 -3.257 6.495 1.00 85.31 82 LYS A N 1
ATOM 648 C CA . LYS A 1 82 ? -13.163 -3.687 6.228 1.00 85.31 82 LYS A CA 1
ATOM 649 C C . LYS A 1 82 ? -13.324 -4.281 4.825 1.00 85.31 82 LYS A C 1
ATOM 651 O O . LYS A 1 82 ? -14.065 -5.242 4.650 1.00 85.31 82 LYS A O 1
ATOM 656 N N . HIS A 1 83 ? -12.651 -3.702 3.829 1.00 85.69 83 HIS A N 1
ATOM 657 C CA . HIS A 1 83 ? -12.836 -4.070 2.421 1.00 85.69 83 HIS A CA 1
ATOM 658 C C . HIS A 1 83 ? -11.771 -5.028 1.876 1.00 85.69 83 HIS A C 1
ATOM 660 O O . HIS A 1 83 ? -12.020 -5.738 0.900 1.00 85.69 83 HIS A O 1
ATOM 666 N N . ILE A 1 84 ? -10.583 -5.075 2.478 1.00 81.88 84 ILE A N 1
ATOM 667 C CA . ILE A 1 84 ? -9.484 -5.912 1.995 1.00 81.88 84 ILE A CA 1
ATOM 668 C C . ILE A 1 84 ? -9.531 -7.269 2.686 1.00 81.88 84 ILE A C 1
ATOM 670 O O . ILE A 1 84 ? -9.182 -7.413 3.856 1.00 81.88 84 ILE A O 1
ATOM 674 N N . ASN A 1 85 ? -9.898 -8.295 1.920 1.00 76.06 85 ASN A N 1
ATOM 675 C CA . ASN A 1 85 ? -9.765 -9.671 2.372 1.00 76.06 85 ASN A CA 1
ATOM 676 C C . ASN A 1 85 ? -8.298 -10.124 2.252 1.00 76.06 85 ASN A C 1
ATOM 678 O O . ASN A 1 85 ? -7.710 -10.079 1.169 1.00 76.06 85 ASN A O 1
ATOM 682 N N . PHE A 1 86 ? -7.709 -10.562 3.364 1.00 76.81 86 PHE A N 1
ATOM 683 C CA . PHE A 1 86 ? -6.357 -11.121 3.405 1.00 76.81 86 PHE A CA 1
ATOM 684 C C . PHE A 1 86 ? -6.445 -12.632 3.218 1.00 76.81 86 PHE A C 1
ATOM 686 O O . PHE A 1 86 ? -6.819 -13.345 4.154 1.00 76.81 86 PHE A O 1
ATOM 693 N N . ARG A 1 87 ? -6.084 -13.135 2.032 1.00 76.75 87 ARG A N 1
ATOM 694 C CA . ARG A 1 87 ? -6.068 -14.588 1.796 1.00 76.75 87 ARG A CA 1
ATOM 695 C C . ARG A 1 87 ? -4.839 -15.237 2.432 1.00 76.75 87 ARG A C 1
ATOM 697 O O . ARG A 1 87 ? -4.906 -16.381 2.871 1.00 76.75 87 ARG A O 1
ATOM 704 N N . ILE A 1 88 ? -3.736 -14.493 2.537 1.00 78.50 88 ILE A N 1
ATOM 705 C CA . ILE A 1 88 ? -2.504 -14.953 3.186 1.00 78.50 88 ILE A CA 1
ATOM 706 C C . ILE A 1 88 ? -2.627 -14.796 4.709 1.00 78.50 88 ILE A C 1
ATOM 708 O O . ILE A 1 88 ? -2.684 -13.675 5.235 1.00 78.50 88 ILE A O 1
ATOM 712 N N . LYS A 1 89 ? -2.634 -15.926 5.432 1.00 79.69 89 LYS A N 1
ATOM 713 C CA . LYS A 1 89 ? -2.808 -15.981 6.896 1.00 79.69 89 LYS A CA 1
ATOM 714 C C . LYS A 1 89 ? -1.744 -15.169 7.637 1.00 79.69 89 LYS A C 1
ATOM 716 O O . LYS A 1 89 ? -2.065 -14.472 8.597 1.00 79.69 89 LYS A O 1
ATOM 721 N N . GLU A 1 90 ? -0.502 -15.190 7.167 1.00 81.75 90 GLU A N 1
ATOM 722 C CA . GLU A 1 90 ? 0.641 -14.497 7.768 1.00 81.75 90 GLU A CA 1
ATOM 723 C C . GLU A 1 90 ? 0.472 -12.978 7.701 1.00 81.75 90 GLU A C 1
ATOM 725 O O . GLU A 1 90 ? 0.772 -12.274 8.666 1.00 81.75 90 GLU A O 1
ATOM 730 N N . LYS A 1 91 ? -0.055 -12.458 6.584 1.00 78.69 91 LYS A N 1
ATOM 731 C CA . LYS A 1 91 ? -0.353 -11.026 6.436 1.00 78.69 91 LYS A CA 1
ATOM 732 C C . LYS A 1 91 ? -1.498 -10.608 7.348 1.00 78.69 91 LYS A C 1
ATOM 734 O O . LYS A 1 91 ? -1.407 -9.551 7.970 1.00 78.69 91 LYS A O 1
ATOM 739 N N . ARG A 1 92 ? -2.528 -11.450 7.479 1.00 80.94 92 ARG A N 1
ATOM 740 C CA . ARG A 1 92 ? -3.629 -11.223 8.424 1.00 80.94 92 ARG A CA 1
ATOM 741 C C . ARG A 1 92 ? -3.128 -11.198 9.868 1.00 80.94 92 ARG A C 1
ATOM 743 O O . ARG A 1 92 ? -3.457 -10.267 10.596 1.00 80.94 92 ARG A O 1
ATOM 750 N N . LYS A 1 93 ? -2.308 -12.177 10.268 1.00 84.19 93 LYS A N 1
ATOM 751 C CA . LYS A 1 93 ? -1.702 -12.236 11.608 1.00 84.19 93 LYS A CA 1
ATOM 752 C C . LYS A 1 93 ? -0.854 -10.994 11.877 1.00 84.19 93 LYS A C 1
ATOM 754 O O . LYS A 1 93 ? -1.117 -10.277 12.831 1.00 84.19 93 LYS A O 1
ATOM 759 N N . ARG A 1 94 ? 0.072 -10.670 10.970 1.00 84.50 94 ARG A N 1
ATOM 760 C CA . ARG A 1 94 ? 0.931 -9.486 11.091 1.00 84.50 94 ARG A CA 1
ATOM 761 C C . ARG A 1 94 ? 0.123 -8.195 11.206 1.00 84.50 94 ARG A C 1
ATOM 763 O O . ARG A 1 94 ? 0.494 -7.316 11.971 1.00 84.50 94 ARG A O 1
ATOM 770 N N . MET A 1 95 ? -0.978 -8.072 10.468 1.00 80.56 95 MET A N 1
ATOM 771 C CA . MET A 1 95 ? -1.868 -6.918 10.582 1.00 80.56 95 MET A CA 1
ATOM 772 C C . MET A 1 95 ? -2.511 -6.825 11.971 1.00 80.56 95 MET A C 1
ATOM 774 O O . MET A 1 95 ? -2.497 -5.745 12.557 1.00 80.56 95 MET A O 1
ATOM 778 N N . LYS A 1 96 ? -3.016 -7.940 12.516 1.00 81.81 96 LYS A N 1
ATOM 779 C CA . LYS A 1 96 ? -3.561 -7.992 13.883 1.00 81.81 96 LYS A CA 1
ATOM 780 C C . LYS A 1 96 ? -2.514 -7.601 14.927 1.00 81.81 96 LYS A C 1
ATOM 782 O O . LYS A 1 96 ? -2.784 -6.738 15.755 1.00 81.81 96 LYS A O 1
ATOM 787 N N . ASP A 1 97 ? -1.307 -8.153 14.827 1.00 84.88 97 ASP A N 1
ATOM 788 C CA . ASP A 1 97 ? -0.201 -7.859 15.751 1.00 84.88 97 ASP A CA 1
ATOM 789 C C . ASP A 1 97 ? 0.213 -6.376 15.698 1.00 84.88 97 ASP A C 1
ATOM 791 O O . ASP A 1 97 ? 0.620 -5.771 16.694 1.00 84.88 97 ASP A O 1
ATOM 795 N N . ILE A 1 98 ? 0.122 -5.768 14.512 1.00 83.38 98 ILE A N 1
ATOM 796 C CA . ILE A 1 98 ? 0.518 -4.379 14.290 1.00 83.38 98 ILE A CA 1
ATOM 797 C C . ILE A 1 98 ? -0.546 -3.391 14.765 1.00 83.38 98 ILE A C 1
ATOM 799 O O . ILE A 1 98 ? -0.190 -2.374 15.360 1.00 83.38 98 ILE A O 1
ATOM 803 N N . MET A 1 99 ? -1.817 -3.681 14.494 1.00 75.44 99 MET A N 1
ATOM 804 C CA . MET A 1 99 ? -2.946 -2.796 14.801 1.00 75.44 99 MET A CA 1
ATOM 805 C C . MET A 1 99 ? -3.440 -2.933 16.246 1.00 75.44 99 MET A C 1
ATOM 807 O O . MET A 1 99 ? -4.098 -2.022 16.742 1.00 75.44 99 MET A O 1
ATOM 811 N N . GLY A 1 100 ? -3.114 -4.040 16.922 1.00 69.12 100 GLY A N 1
ATOM 812 C CA . GLY A 1 100 ? -3.684 -4.389 18.222 1.00 69.12 100 GLY A CA 1
ATOM 813 C C . GLY A 1 100 ? 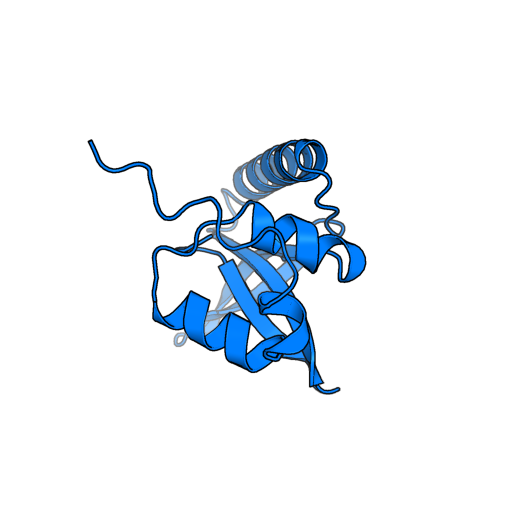-5.149 -4.834 18.110 1.00 69.12 100 GLY A C 1
ATOM 814 O O . GLY A 1 100 ? -5.870 -4.454 17.183 1.00 69.12 100 GLY A O 1
ATOM 815 N N . SER A 1 101 ? -5.605 -5.655 19.059 1.00 54.22 101 SER A N 1
ATOM 816 C CA . SER A 1 101 ? -6.954 -6.250 19.061 1.00 54.22 101 SER A CA 1
ATOM 817 C C . SER A 1 101 ? -8.074 -5.195 19.003 1.00 54.22 101 SER A C 1
ATOM 819 O O . SER A 1 101 ? -9.060 -5.350 18.288 1.00 54.22 101 SER A O 1
ATOM 821 N N . THR A 1 102 ? -7.868 -4.032 19.626 1.00 51.84 102 THR A N 1
ATOM 822 C CA . THR A 1 102 ? -8.854 -2.942 19.744 1.00 51.84 102 THR A CA 1
ATOM 823 C C . THR A 1 102 ? -9.293 -2.290 18.427 1.00 51.84 102 THR A C 1
ATOM 825 O O . THR A 1 102 ? -10.365 -1.681 18.386 1.00 51.84 102 THR A O 1
ATOM 828 N N . MET A 1 103 ? -8.516 -2.387 17.341 1.00 54.53 103 MET A N 1
ATOM 829 C CA . MET A 1 103 ? -8.960 -1.933 16.010 1.00 54.53 103 MET A CA 1
ATOM 830 C C . MET A 1 103 ? -9.674 -3.030 15.212 1.00 54.53 103 MET A C 1
ATOM 832 O O . MET A 1 103 ? -10.512 -2.710 14.370 1.00 54.53 103 MET A O 1
ATOM 836 N N . TRP A 1 104 ? -9.349 -4.298 15.471 1.00 53.53 104 TRP A N 1
ATOM 837 C CA . TRP A 1 104 ? -9.879 -5.448 14.735 1.00 53.53 104 TRP A CA 1
ATOM 838 C C . TRP A 1 104 ? -11.247 -5.908 15.261 1.00 53.53 104 TRP A C 1
ATOM 840 O O . TRP A 1 104 ? -12.068 -6.391 14.486 1.00 53.53 104 TRP A O 1
ATOM 850 N N . ASP A 1 105 ? -11.504 -5.707 16.555 1.00 50.84 105 ASP A N 1
ATOM 851 C CA . ASP A 1 105 ? -12.694 -6.213 17.253 1.00 50.84 105 ASP A CA 1
ATOM 852 C C . ASP A 1 105 ? -13.861 -5.203 17.285 1.00 50.84 105 ASP A C 1
ATOM 854 O O . ASP A 1 105 ? -14.825 -5.363 18.033 1.00 50.84 105 ASP A O 1
ATOM 858 N N . LYS A 1 106 ? -13.806 -4.135 16.474 1.00 50.44 106 LYS A N 1
ATOM 859 C CA . LYS A 1 106 ? -14.933 -3.198 16.344 1.00 50.44 106 LYS A CA 1
ATOM 860 C C . LYS A 1 106 ? -16.095 -3.851 15.574 1.00 50.44 106 LYS A C 1
ATOM 862 O O . LYS A 1 106 ? -15.853 -4.518 14.564 1.00 50.44 106 LYS A O 1
ATOM 867 N N . PRO A 1 107 ? -17.357 -3.634 15.989 1.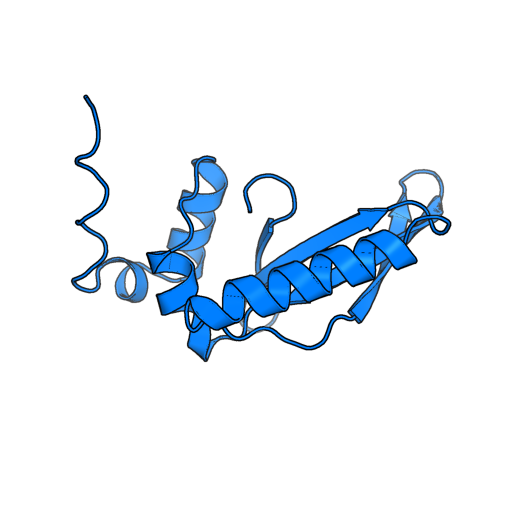00 40.78 107 PRO A N 1
ATOM 868 C CA . PRO A 1 107 ? -18.517 -4.229 15.330 1.00 40.78 107 PRO A CA 1
ATOM 869 C C . PRO A 1 107 ? -18.570 -3.811 13.851 1.00 40.78 107 PRO A C 1
ATOM 871 O O . PRO A 1 107 ? -18.505 -2.626 13.522 1.00 40.78 107 PRO A O 1
ATOM 874 N N . GLY A 1 108 ? -18.627 -4.804 12.956 1.00 48.94 108 GLY A N 1
ATOM 875 C CA . GLY A 1 108 ? -18.552 -4.636 11.496 1.00 48.94 108 GLY A CA 1
ATOM 876 C C . GLY A 1 108 ? -17.579 -5.584 10.779 1.00 48.94 108 GLY A C 1
ATOM 877 O O . GLY A 1 108 ? -17.637 -5.690 9.555 1.00 48.94 108 GLY A O 1
ATOM 878 N N . PHE A 1 109 ? -16.720 -6.300 11.517 1.00 49.28 109 PHE A N 1
ATOM 879 C CA . PHE A 1 109 ? -15.754 -7.267 10.966 1.00 49.28 109 PHE A CA 1
ATOM 880 C C . PHE A 1 109 ? -16.272 -8.712 10.845 1.00 49.28 109 PHE A C 1
ATOM 882 O O . PHE A 1 109 ? -15.666 -9.525 10.148 1.00 49.28 109 PHE A O 1
ATOM 889 N N . GLU A 1 110 ? -17.399 -9.045 11.477 1.00 43.88 110 GLU A N 1
ATOM 890 C CA . GLU A 1 110 ? -17.932 -10.419 11.532 1.00 43.88 110 GLU A CA 1
ATOM 891 C C . GLU A 1 110 ? -18.737 -10.833 10.281 1.00 43.88 110 GLU A C 1
ATOM 893 O O . GLU A 1 110 ? -19.050 -12.006 10.089 1.00 43.88 110 GLU A O 1
ATOM 898 N N . GLY A 1 111 ? -19.031 -9.896 9.375 1.00 41.34 111 GLY A N 1
ATOM 899 C CA . GLY A 1 111 ? -20.021 -10.083 8.306 1.00 41.34 111 GLY A CA 1
ATOM 900 C C . GLY A 1 111 ? -19.579 -10.801 7.023 1.00 41.34 111 GLY A C 1
ATOM 901 O O . GLY A 1 111 ? -20.390 -10.909 6.112 1.00 41.34 111 GLY A O 1
ATOM 902 N N . LEU A 1 112 ? -18.338 -11.285 6.891 1.00 43.06 112 LEU A N 1
ATOM 903 C CA . LEU A 1 112 ? -17.852 -11.890 5.629 1.00 43.06 112 LEU A CA 1
ATOM 904 C C . LEU A 1 112 ? -17.545 -13.392 5.708 1.00 43.06 112 LEU A C 1
ATOM 906 O O . LEU A 1 112 ? -17.091 -13.983 4.731 1.00 43.06 112 LEU A O 1
ATOM 910 N N . HIS A 1 113 ? -17.832 -14.039 6.840 1.00 42.91 113 HIS A N 1
ATOM 911 C CA . HIS A 1 113 ? -17.614 -15.481 7.012 1.00 42.91 113 HIS A CA 1
ATOM 912 C C . HIS A 1 113 ? -18.778 -16.371 6.528 1.00 42.91 113 HIS A C 1
ATOM 914 O O . HIS A 1 113 ? -18.715 -17.588 6.686 1.00 42.91 113 HIS A O 1
ATOM 920 N N . LYS A 1 114 ? -19.808 -15.806 5.883 1.00 37.97 114 LYS A N 1
ATOM 921 C CA . LYS A 1 114 ? -20.920 -16.565 5.283 1.00 37.97 114 LYS A CA 1
ATOM 922 C C . LYS A 1 114 ? -21.175 -16.181 3.823 1.00 37.97 114 LYS A C 1
ATOM 924 O O . LYS A 1 114 ? -22.229 -15.655 3.502 1.00 37.97 114 LYS A O 1
ATOM 929 N N . VAL A 1 115 ? -20.240 -16.491 2.929 1.00 36.47 115 VAL A N 1
ATOM 930 C CA . VAL A 1 115 ? -20.600 -16.840 1.543 1.00 36.47 115 VAL A CA 1
ATOM 931 C C . VAL A 1 115 ? -19.757 -18.045 1.139 1.00 36.47 115 VAL A C 1
ATOM 933 O O . VAL A 1 115 ? -18.728 -17.935 0.481 1.00 36.47 115 VAL A O 1
ATOM 936 N N . VAL A 1 116 ? -20.175 -19.206 1.639 1.00 40.12 116 VAL A N 1
ATOM 937 C CA . VAL A 1 116 ? -19.918 -20.494 0.999 1.00 40.12 116 VAL A CA 1
ATOM 938 C C . VAL A 1 116 ? -21.292 -21.030 0.639 1.00 40.12 116 VAL A C 1
ATOM 940 O O . VAL A 1 116 ? -22.064 -21.365 1.539 1.00 40.12 116 VAL A O 1
ATOM 943 N N . ARG A 1 117 ? -21.589 -21.045 -0.655 1.00 35.84 117 ARG A N 1
ATOM 944 C CA . ARG A 1 117 ? -22.305 -22.105 -1.365 1.00 35.84 117 ARG A CA 1
ATOM 945 C C . ARG A 1 117 ? -22.078 -21.895 -2.852 1.00 35.84 117 ARG A C 1
ATOM 947 O O . ARG A 1 117 ? -22.239 -20.738 -3.293 1.00 35.84 117 ARG A O 1
#